Protein AF-A0A8J6R8N7-F1 (afdb_monomer)

Foldseek 3Di:
DDDDDDDDDDPVVLVVLCVVCVVVVHDSVVSVVVVVVVVQVVCVVVVVRDPDDDD

Structure (mmCIF, N/CA/C/O backbone):
data_AF-A0A8J6R8N7-F1
#
_entry.id   AF-A0A8J6R8N7-F1
#
loop_
_atom_site.group_PDB
_atom_site.id
_atom_site.type_symbol
_atom_site.label_atom_id
_atom_site.label_alt_id
_atom_site.label_comp_id
_atom_site.label_asym_id
_atom_site.label_entity_id
_atom_site.label_seq_id
_atom_site.pdbx_PDB_ins_code
_atom_site.Cartn_x
_atom_site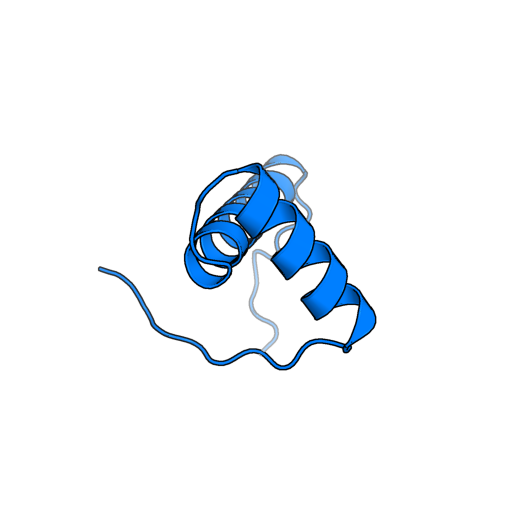.Cartn_y
_atom_site.Cartn_z
_atom_site.occupancy
_atom_site.B_iso_or_equiv
_atom_site.auth_seq_id
_atom_site.auth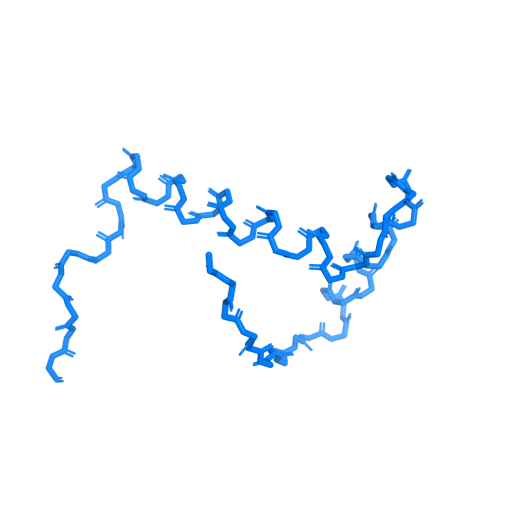_comp_id
_atom_site.auth_asym_id
_atom_site.auth_atom_id
_atom_site.pdbx_PDB_model_num
ATOM 1 N N . MET A 1 1 ? 7.803 14.215 9.533 1.00 57.91 1 MET A N 1
ATOM 2 C CA . MET A 1 1 ? 8.609 13.069 10.009 1.00 57.91 1 MET A CA 1
ATOM 3 C C . MET A 1 1 ? 8.037 11.801 9.404 1.00 57.91 1 MET A C 1
ATOM 5 O O . MET A 1 1 ? 6.848 11.569 9.570 1.00 57.91 1 MET A O 1
ATOM 9 N N . SER A 1 2 ? 8.848 11.016 8.702 1.00 78.50 2 SER A N 1
ATOM 10 C CA . SER A 1 2 ? 8.457 9.739 8.090 1.00 78.50 2 SER A CA 1
ATOM 11 C C . SER A 1 2 ? 9.072 8.577 8.875 1.00 78.50 2 SER A C 1
ATOM 13 O O . SER A 1 2 ? 10.228 8.643 9.290 1.00 78.50 2 SER A O 1
ATOM 15 N N . LYS A 1 3 ? 8.293 7.517 9.118 1.00 89.12 3 LYS A N 1
ATOM 16 C CA . LYS A 1 3 ? 8.783 6.269 9.722 1.00 89.12 3 LYS A CA 1
ATOM 17 C C . LYS A 1 3 ? 8.948 5.221 8.625 1.00 89.12 3 LYS A C 1
ATOM 19 O O . LYS A 1 3 ? 8.044 5.057 7.813 1.00 89.12 3 LYS A O 1
ATOM 24 N N . ARG A 1 4 ? 10.083 4.514 8.607 1.00 90.94 4 ARG A N 1
ATOM 25 C CA . ARG A 1 4 ? 10.310 3.388 7.691 1.00 90.94 4 ARG A CA 1
ATOM 26 C C . ARG A 1 4 ? 9.869 2.093 8.359 1.00 90.94 4 ARG A C 1
ATOM 28 O O . ARG A 1 4 ? 10.284 1.815 9.481 1.00 90.94 4 ARG A O 1
ATOM 35 N N . ILE A 1 5 ? 9.069 1.310 7.649 1.00 92.38 5 ILE A N 1
ATOM 36 C CA . ILE A 1 5 ? 8.658 -0.038 8.046 1.00 92.38 5 ILE A CA 1
ATOM 37 C C . ILE A 1 5 ? 9.042 -1.025 6.941 1.00 92.38 5 ILE A C 1
ATOM 39 O O . ILE A 1 5 ? 9.232 -0.621 5.795 1.00 92.38 5 ILE A O 1
ATOM 43 N N . GLN A 1 6 ? 9.164 -2.303 7.289 1.00 93.75 6 GLN A N 1
ATOM 44 C CA . GLN A 1 6 ? 9.304 -3.399 6.333 1.00 93.75 6 GLN A CA 1
ATOM 45 C C . GLN A 1 6 ? 8.010 -4.213 6.353 1.00 93.75 6 GLN A C 1
ATOM 47 O O . GLN A 1 6 ? 7.503 -4.523 7.430 1.00 93.75 6 GLN A O 1
ATOM 52 N N . VAL A 1 7 ? 7.474 -4.530 5.176 1.00 90.75 7 VAL A N 1
ATOM 53 C CA . VAL A 1 7 ? 6.230 -5.291 5.016 1.00 90.75 7 VAL A CA 1
ATOM 54 C C . VAL A 1 7 ? 6.512 -6.476 4.104 1.00 90.75 7 VAL A C 1
ATOM 56 O O . VAL A 1 7 ? 7.166 -6.314 3.076 1.00 90.75 7 VAL A O 1
ATOM 59 N N . THR A 1 8 ? 6.022 -7.653 4.484 1.00 95.19 8 THR A N 1
ATOM 60 C CA . THR A 1 8 ? 6.051 -8.854 3.642 1.00 95.19 8 THR A CA 1
ATOM 61 C C . THR A 1 8 ? 4.670 -9.034 3.029 1.00 95.19 8 THR A C 1
ATOM 63 O O . THR A 1 8 ? 3.680 -9.088 3.758 1.00 95.19 8 THR A O 1
ATOM 66 N N . LEU A 1 9 ? 4.606 -9.100 1.701 1.00 94.06 9 LEU A N 1
ATOM 67 C CA . LEU A 1 9 ? 3.368 -9.227 0.935 1.00 94.06 9 LEU A CA 1
ATOM 68 C C . LEU A 1 9 ? 3.36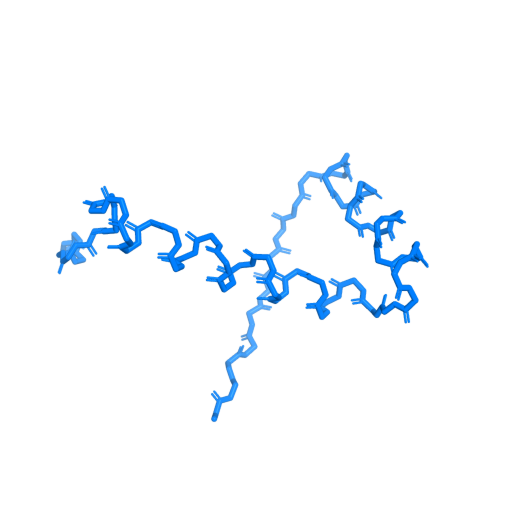3 -10.568 0.186 1.00 94.06 9 LEU A C 1
ATOM 70 O O . LEU A 1 9 ? 4.438 -11.059 -0.156 1.00 94.06 9 LEU A O 1
ATOM 74 N N . PRO A 1 10 ? 2.187 -11.161 -0.082 1.00 97.31 10 PRO A N 1
ATOM 75 C CA . PRO A 1 10 ? 2.079 -12.254 -1.044 1.00 97.31 10 PRO A CA 1
ATOM 76 C C . PRO A 1 10 ? 2.554 -11.798 -2.426 1.00 97.31 10 PRO A C 1
ATOM 78 O O . PRO A 1 10 ? 2.237 -10.674 -2.817 1.00 97.31 10 PRO A O 1
ATOM 81 N N . ASP A 1 11 ? 3.221 -12.678 -3.178 1.00 96.25 11 ASP A N 1
ATOM 82 C CA . ASP A 1 11 ? 3.802 -12.352 -4.492 1.00 96.25 11 ASP A CA 1
ATOM 83 C C . ASP A 1 11 ? 2.783 -11.681 -5.418 1.00 96.25 11 ASP A C 1
ATOM 85 O O . ASP A 1 11 ? 3.006 -10.565 -5.864 1.00 96.25 11 ASP A O 1
ATOM 89 N N . ARG A 1 12 ? 1.585 -12.270 -5.547 1.00 97.12 12 ARG A N 1
ATOM 90 C CA . ARG A 1 12 ? 0.500 -11.721 -6.383 1.00 97.12 12 ARG A CA 1
ATOM 91 C C . ARG A 1 12 ? 0.172 -10.258 -6.079 1.00 97.12 12 ARG A C 1
ATOM 93 O O . ARG A 1 12 ? -0.087 -9.486 -6.988 1.00 97.12 12 ARG A O 1
ATOM 100 N N . LEU A 1 13 ? 0.163 -9.884 -4.800 1.00 96.06 13 LEU A N 1
ATOM 101 C CA . LEU A 1 13 ? -0.129 -8.508 -4.406 1.00 96.06 13 LEU A CA 1
ATOM 102 C C . LEU A 1 13 ? 1.055 -7.583 -4.701 1.00 96.06 13 LEU A C 1
ATOM 104 O O . LEU A 1 13 ? 0.849 -6.417 -5.023 1.00 96.06 13 LEU A O 1
ATOM 108 N N . ALA A 1 14 ? 2.285 -8.082 -4.568 1.00 96.00 14 ALA A N 1
ATOM 109 C CA . ALA A 1 14 ? 3.472 -7.331 -4.947 1.00 96.00 14 ALA A CA 1
ATOM 110 C C . ALA A 1 14 ? 3.501 -7.073 -6.463 1.00 96.00 14 ALA A C 1
ATOM 112 O O . ALA A 1 14 ? 3.725 -5.929 -6.849 1.00 96.00 14 ALA A O 1
ATOM 113 N N . ASP A 1 15 ? 3.184 -8.077 -7.287 1.00 97.62 15 ASP A N 1
ATOM 114 C CA . ASP A 1 15 ? 3.072 -7.952 -8.748 1.00 97.62 15 ASP A CA 1
ATOM 115 C C . ASP A 1 15 ? 2.010 -6.912 -9.153 1.00 97.62 15 ASP A C 1
ATOM 117 O O . ASP A 1 15 ? 2.288 -6.008 -9.942 1.00 97.62 15 ASP A O 1
ATOM 121 N N . ASP A 1 16 ? 0.808 -6.979 -8.563 1.00 97.81 16 ASP A N 1
ATOM 122 C CA . ASP A 1 16 ? -0.273 -6.020 -8.842 1.00 97.81 16 ASP A CA 1
ATOM 123 C C . ASP A 1 16 ? 0.134 -4.575 -8.482 1.00 97.81 16 ASP A C 1
ATOM 125 O O . ASP A 1 16 ? -0.179 -3.618 -9.199 1.00 97.81 16 ASP A O 1
ATOM 129 N N . LEU A 1 17 ? 0.843 -4.400 -7.359 1.00 96.88 17 LEU A N 1
ATOM 130 C CA . LEU A 1 17 ? 1.349 -3.096 -6.927 1.00 96.88 17 LEU A CA 1
ATOM 131 C C . LEU A 1 17 ? 2.486 -2.593 -7.817 1.00 96.88 17 LEU A C 1
ATOM 133 O O . LEU A 1 17 ? 2.556 -1.389 -8.060 1.00 96.88 17 LEU A O 1
ATOM 137 N N . GLU A 1 18 ? 3.364 -3.478 -8.285 1.00 96.94 18 GLU A N 1
ATOM 138 C CA . GLU A 1 18 ? 4.445 -3.137 -9.209 1.00 96.94 18 GLU A CA 1
ATOM 139 C C . GLU A 1 18 ? 3.865 -2.638 -10.534 1.00 96.94 18 GLU A C 1
ATOM 141 O O . GLU A 1 18 ? 4.111 -1.493 -10.912 1.00 96.94 18 GLU A O 1
ATOM 146 N N . GLN A 1 19 ? 2.955 -3.408 -11.137 1.00 98.00 19 GLN A N 1
ATOM 147 C CA . GLN A 1 19 ? 2.281 -3.031 -12.379 1.00 98.00 19 GLN A CA 1
ATOM 148 C C . GLN A 1 19 ? 1.553 -1.682 -12.263 1.00 98.00 19 GLN A C 1
ATOM 150 O O . GLN A 1 19 ? 1.583 -0.862 -13.187 1.00 98.00 19 GLN A O 1
ATOM 155 N N . TRP A 1 20 ? 0.886 -1.424 -11.135 1.00 98.00 20 TRP A N 1
ATOM 156 C CA . TRP A 1 20 ? 0.225 -0.139 -10.919 1.00 98.00 20 TRP A CA 1
ATOM 157 C C . TRP A 1 20 ? 1.234 1.001 -10.724 1.00 98.00 20 TRP A C 1
ATOM 159 O O . TRP A 1 20 ? 1.030 2.111 -11.221 1.00 98.00 20 TRP A O 1
ATOM 169 N N . ALA A 1 21 ? 2.339 0.754 -10.025 1.00 97.44 21 ALA A N 1
ATOM 170 C CA . ALA A 1 21 ? 3.379 1.754 -9.830 1.00 97.44 21 ALA A CA 1
ATOM 171 C C . ALA A 1 21 ? 4.031 2.154 -11.164 1.00 97.44 21 ALA A C 1
ATOM 173 O O . ALA A 1 21 ? 4.188 3.352 -11.418 1.00 97.44 21 ALA A O 1
ATOM 174 N N . ASP A 1 22 ? 4.302 1.176 -12.034 1.00 97.56 2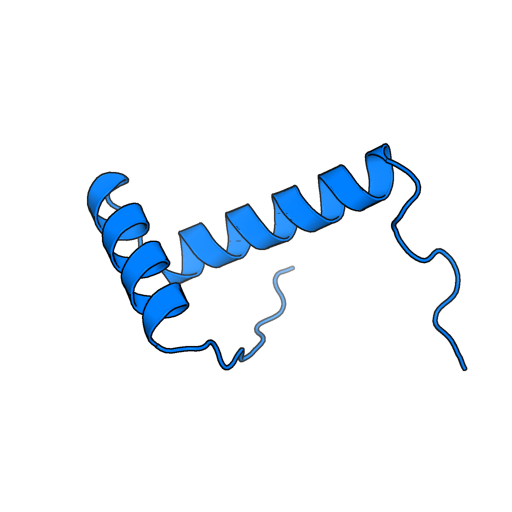2 ASP A N 1
ATOM 175 C CA . ASP A 1 22 ? 4.793 1.389 -13.398 1.00 97.56 22 ASP A CA 1
ATOM 176 C C . ASP A 1 22 ? 3.814 2.212 -14.239 1.00 97.56 22 ASP A C 1
ATOM 178 O O . ASP A 1 22 ? 4.216 3.177 -14.890 1.00 97.56 22 ASP A O 1
ATOM 182 N N . TYR A 1 23 ? 2.518 1.886 -14.183 1.00 97.62 23 TYR A N 1
ATOM 183 C CA . TYR A 1 23 ? 1.482 2.642 -14.892 1.00 97.62 23 TYR A CA 1
ATOM 184 C C . TYR A 1 23 ? 1.442 4.122 -14.477 1.00 97.62 23 TYR A C 1
ATOM 186 O O . TYR A 1 23 ? 1.249 5.003 -15.313 1.00 97.62 23 TYR A O 1
ATOM 194 N N . ASP A 1 24 ? 1.628 4.405 -13.189 1.00 94.25 24 ASP A N 1
ATOM 195 C CA . ASP A 1 24 ? 1.600 5.764 -12.641 1.00 94.25 24 ASP A CA 1
ATOM 196 C C . ASP A 1 24 ? 2.967 6.478 -12.753 1.00 94.25 24 ASP A C 1
ATOM 198 O O . ASP A 1 24 ? 3.082 7.669 -12.466 1.00 94.25 24 ASP A O 1
ATOM 202 N N . GLY A 1 25 ? 4.015 5.770 -13.193 1.00 96.31 25 GLY A N 1
ATOM 203 C CA . GLY A 1 25 ? 5.366 6.312 -13.340 1.00 96.31 25 GLY A CA 1
ATOM 204 C C . GLY A 1 25 ? 6.044 6.638 -12.005 1.00 96.31 25 GLY A C 1
ATOM 205 O O . GLY A 1 25 ? 6.837 7.580 -11.926 1.00 96.31 25 GLY A O 1
ATOM 206 N N . ARG A 1 26 ? 5.732 5.891 -10.937 1.00 94.81 26 ARG A N 1
ATOM 207 C CA . ARG A 1 26 ? 6.287 6.100 -9.587 1.00 94.81 26 ARG A CA 1
ATOM 208 C C . ARG A 1 26 ? 6.888 4.827 -9.008 1.00 94.81 26 ARG A C 1
ATOM 210 O O . ARG A 1 26 ? 6.539 3.723 -9.389 1.00 94.81 26 ARG A O 1
ATOM 217 N N . ALA A 1 27 ? 7.760 4.983 -8.014 1.00 96.25 27 ALA A N 1
ATOM 218 C CA . ALA A 1 27 ? 8.288 3.843 -7.271 1.00 96.25 27 ALA A CA 1
ATOM 219 C C . ALA A 1 27 ? 7.174 3.120 -6.492 1.00 96.25 27 ALA A C 1
ATOM 221 O O . ALA A 1 27 ? 6.362 3.770 -5.823 1.00 96.25 27 ALA A O 1
ATOM 222 N N . ILE A 1 28 ? 7.210 1.784 -6.481 1.00 95.62 28 ILE A N 1
ATOM 223 C CA . ILE A 1 28 ? 6.266 0.930 -5.738 1.00 95.62 28 ILE A CA 1
ATOM 224 C C . ILE A 1 28 ? 6.149 1.323 -4.258 1.00 95.62 28 ILE A C 1
ATOM 226 O O . ILE A 1 28 ? 5.054 1.361 -3.703 1.00 95.62 28 ILE A O 1
ATOM 230 N N . ALA A 1 29 ? 7.258 1.724 -3.627 1.00 93.88 29 ALA A N 1
ATOM 231 C CA . ALA A 1 29 ? 7.273 2.175 -2.236 1.00 93.88 29 ALA A CA 1
ATOM 232 C C . ALA A 1 29 ? 6.420 3.438 -2.006 1.00 93.88 29 ALA A C 1
ATOM 234 O O . ALA A 1 29 ? 5.761 3.558 -0.973 1.00 93.88 29 ALA A O 1
ATOM 235 N N . ASN A 1 30 ? 6.403 4.365 -2.970 1.00 94.62 30 ASN A N 1
ATOM 236 C CA . ASN A 1 30 ? 5.604 5.587 -2.885 1.00 94.62 30 ASN A CA 1
ATOM 237 C C . ASN A 1 30 ? 4.118 5.283 -3.084 1.00 94.62 30 ASN A C 1
ATOM 239 O O . ASN A 1 30 ? 3.290 5.807 -2.340 1.00 94.62 30 ASN A O 1
ATOM 243 N N . LEU A 1 31 ? 3.789 4.407 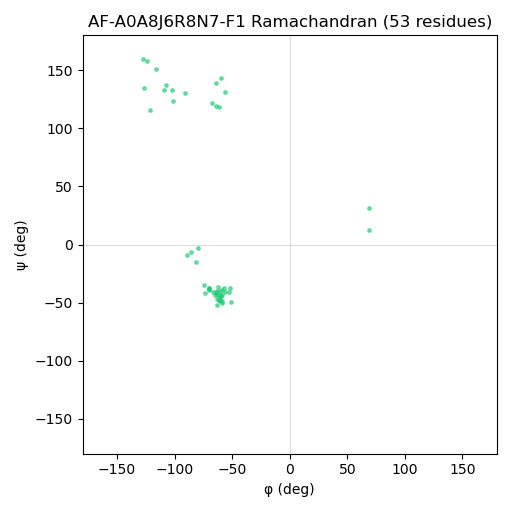-4.043 1.00 96.00 31 LEU A N 1
ATOM 244 C CA . LEU A 1 31 ? 2.421 3.922 -4.227 1.00 96.00 31 LEU A CA 1
ATOM 245 C C . LEU A 1 31 ? 1.923 3.234 -2.950 1.00 96.00 31 LEU A C 1
ATOM 247 O O . LEU A 1 31 ? 0.868 3.591 -2.436 1.00 96.00 31 LEU A O 1
ATOM 251 N N . ALA A 1 32 ? 2.703 2.307 -2.392 1.00 95.12 32 ALA A N 1
ATOM 252 C CA . ALA A 1 32 ? 2.344 1.601 -1.168 1.00 95.12 32 ALA A CA 1
ATOM 253 C C . ALA A 1 32 ? 2.125 2.566 0.009 1.00 95.12 32 ALA A C 1
ATOM 255 O O . ALA A 1 32 ? 1.141 2.437 0.735 1.00 95.12 32 ALA A O 1
ATOM 256 N N . ALA A 1 33 ? 2.993 3.569 0.178 1.00 94.25 33 ALA A N 1
ATOM 257 C CA . ALA A 1 33 ? 2.829 4.585 1.216 1.00 94.25 33 ALA A CA 1
ATOM 258 C C . ALA A 1 33 ? 1.522 5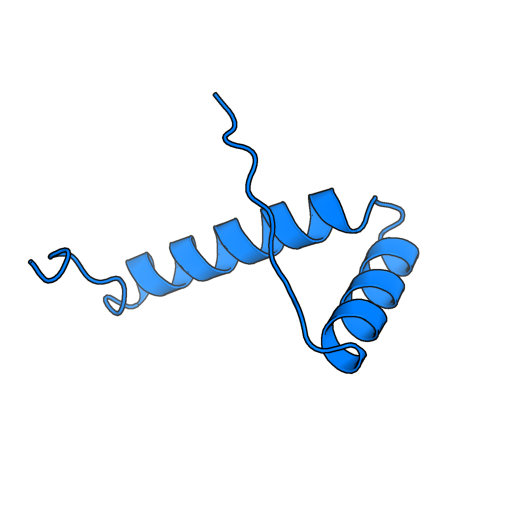.381 1.052 1.00 94.25 33 ALA A C 1
ATOM 260 O O . ALA A 1 33 ? 0.805 5.589 2.033 1.00 94.25 33 ALA A O 1
ATOM 261 N N . PHE A 1 34 ? 1.190 5.782 -0.178 1.00 94.81 34 PHE A N 1
ATOM 262 C CA . PHE A 1 34 ? -0.060 6.475 -0.488 1.00 94.81 34 PHE A CA 1
ATOM 263 C C . PHE A 1 34 ? -1.290 5.602 -0.199 1.00 94.81 34 PHE A C 1
ATOM 265 O O . PHE A 1 34 ? -2.219 6.044 0.478 1.00 94.81 34 PHE A O 1
ATOM 272 N N . LEU A 1 35 ? -1.273 4.343 -0.645 1.00 95.62 35 LEU A N 1
ATOM 273 C CA . LEU A 1 35 ? -2.374 3.401 -0.431 1.00 95.62 35 LEU A CA 1
ATOM 274 C C . LEU A 1 35 ? -2.598 3.107 1.057 1.00 95.62 35 LEU A C 1
ATOM 276 O O . LEU A 1 35 ? -3.742 3.062 1.508 1.00 95.62 35 LEU A O 1
ATOM 280 N N . LEU A 1 36 ? -1.523 2.966 1.838 1.00 94.88 36 LEU A N 1
ATOM 281 C CA . LEU A 1 36 ? -1.611 2.799 3.289 1.00 94.88 36 LEU A CA 1
ATOM 282 C C . LEU A 1 36 ? -2.212 4.036 3.970 1.00 94.88 36 LEU A C 1
ATOM 284 O O . LEU A 1 36 ? -3.044 3.890 4.867 1.00 94.88 36 LEU A O 1
ATOM 288 N N . GLU A 1 37 ? -1.837 5.248 3.546 1.00 94.62 37 GLU A N 1
ATOM 289 C CA . GLU A 1 37 ? -2.450 6.473 4.072 1.00 94.62 37 GLU A CA 1
ATOM 290 C C . GLU A 1 37 ? -3.952 6.511 3.768 1.00 94.62 37 GLU A C 1
ATOM 292 O O . GLU A 1 37 ? -4.757 6.768 4.668 1.00 94.62 37 GLU A O 1
ATOM 297 N N . GLN A 1 38 ? -4.337 6.221 2.522 1.00 96.25 38 GLN A N 1
ATOM 298 C CA . GLN A 1 38 ? -5.734 6.220 2.102 1.00 96.25 38 GLN A CA 1
ATOM 299 C C . GLN A 1 38 ? -6.550 5.174 2.874 1.00 96.25 38 GLN A C 1
ATOM 301 O O . GLN A 1 38 ? -7.630 5.491 3.368 1.00 96.25 38 GLN A O 1
ATOM 306 N N . ALA A 1 39 ? -6.021 3.962 3.055 1.00 94.75 39 ALA A N 1
ATOM 307 C CA . ALA A 1 39 ? -6.682 2.910 3.823 1.00 94.75 39 ALA A CA 1
ATOM 308 C C . ALA A 1 39 ? -6.932 3.331 5.282 1.00 94.75 39 ALA A C 1
ATOM 310 O O . ALA A 1 39 ? -8.037 3.165 5.799 1.00 94.75 39 ALA A O 1
ATOM 311 N N . VAL A 1 40 ? -5.937 3.941 5.938 1.00 94.25 40 VAL A N 1
ATOM 312 C CA . VAL A 1 40 ? -6.087 4.451 7.312 1.00 94.25 40 VAL A CA 1
ATOM 313 C C . VAL A 1 40 ? -7.071 5.619 7.374 1.00 94.25 40 VAL A C 1
ATOM 315 O O . VAL A 1 40 ? -7.861 5.706 8.315 1.00 94.25 40 VAL A O 1
ATOM 318 N N . ARG A 1 41 ? -7.034 6.529 6.395 1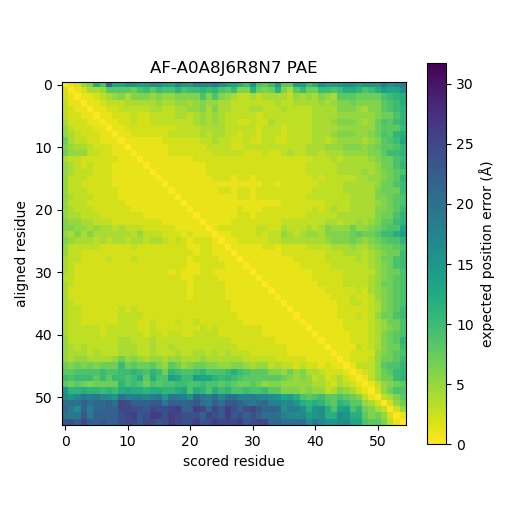.00 94.50 41 ARG A N 1
ATOM 319 C CA . ARG A 1 41 ? -7.968 7.658 6.304 1.00 94.50 41 ARG A CA 1
ATOM 320 C C . ARG A 1 41 ? -9.408 7.166 6.183 1.00 94.50 41 ARG A C 1
ATOM 322 O O . ARG A 1 41 ? -10.245 7.622 6.956 1.00 94.50 41 ARG A O 1
ATOM 329 N N . ASN A 1 42 ? -9.660 6.217 5.285 1.00 95.19 42 ASN A N 1
ATOM 330 C CA . ASN A 1 42 ? -10.979 5.625 5.085 1.00 95.19 42 ASN A CA 1
ATOM 331 C C . ASN A 1 42 ? -11.456 4.923 6.360 1.00 95.19 42 ASN A C 1
ATOM 333 O O . ASN A 1 42 ? -12.530 5.236 6.855 1.00 95.19 42 ASN A O 1
ATOM 337 N N . ALA A 1 43 ? -10.612 4.100 6.993 1.00 92.88 43 ALA A N 1
ATOM 338 C CA . ALA A 1 43 ? -10.969 3.440 8.251 1.00 92.88 43 ALA A CA 1
ATOM 339 C C . ALA A 1 43 ? -11.363 4.434 9.363 1.00 92.88 43 ALA A C 1
ATOM 341 O O . ALA A 1 43 ? -12.273 4.174 10.151 1.00 92.88 43 ALA A O 1
ATOM 342 N N . LYS A 1 44 ? -10.694 5.595 9.434 1.00 92.19 44 LYS A N 1
ATOM 343 C CA . LYS A 1 44 ? -11.039 6.662 10.389 1.00 92.19 44 LYS A CA 1
ATOM 344 C C . LYS A 1 44 ? -12.360 7.348 10.050 1.00 92.19 44 LYS A C 1
ATOM 346 O O . LYS A 1 44 ? -13.087 7.711 10.967 1.00 92.19 44 LYS A O 1
ATOM 351 N N . GLN A 1 45 ? -12.649 7.543 8.766 1.00 92.38 45 GLN A N 1
ATOM 352 C CA . GLN A 1 45 ? -13.908 8.131 8.302 1.00 92.38 45 GLN A CA 1
ATOM 353 C C . GLN A 1 45 ? -15.090 7.180 8.518 1.00 92.38 45 GLN A C 1
ATOM 355 O O . GLN A 1 45 ? -16.142 7.616 8.972 1.00 92.38 45 GLN A O 1
ATOM 360 N N . ASP A 1 46 ? -14.880 5.886 8.283 1.00 91.50 46 ASP A N 1
ATOM 361 C CA . ASP A 1 46 ? -15.894 4.837 8.418 1.00 91.50 46 ASP A CA 1
ATOM 362 C C . ASP A 1 46 ? -16.115 4.396 9.878 1.00 91.50 46 ASP A C 1
ATOM 364 O O . ASP A 1 46 ? -16.948 3.535 10.153 1.00 91.50 46 ASP A O 1
ATOM 368 N N . GLY A 1 47 ? -15.348 4.943 10.830 1.00 85.44 47 GLY A N 1
ATOM 369 C CA . GLY A 1 47 ? -15.418 4.569 12.246 1.00 85.44 47 GLY A CA 1
ATOM 370 C C . GLY A 1 47 ? -14.917 3.152 12.555 1.00 85.44 47 GLY A C 1
ATOM 371 O O . GLY A 1 47 ? -15.133 2.655 13.656 1.00 85.44 47 GLY A O 1
ATOM 372 N N . THR A 1 48 ? -14.242 2.493 11.609 1.00 86.44 48 THR A N 1
ATOM 373 C CA . THR A 1 48 ? -13.662 1.146 11.775 1.00 86.44 48 THR A CA 1
ATOM 374 C C . THR A 1 48 ? -12.236 1.177 12.322 1.00 86.44 48 THR A C 1
ATOM 376 O O . THR A 1 48 ? -11.681 0.138 12.682 1.00 86.44 48 THR A O 1
ATOM 379 N N . PHE A 1 49 ? -11.626 2.363 12.403 1.00 86.25 49 PHE A N 1
ATOM 380 C CA . PHE A 1 49 ? -10.305 2.528 12.988 1.00 86.25 49 PHE A 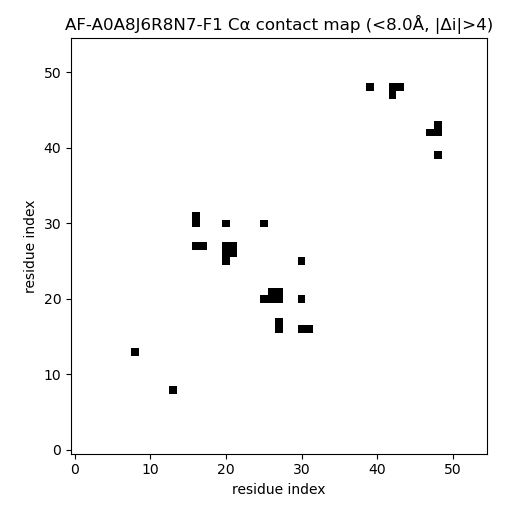CA 1
ATOM 381 C C . PHE A 1 49 ? -10.354 2.259 14.502 1.00 86.25 49 PHE A C 1
ATOM 383 O O . PHE A 1 49 ? -11.085 2.956 15.210 1.00 86.25 49 PHE A O 1
ATOM 390 N N . PRO A 1 50 ? -9.577 1.293 15.026 1.00 80.81 50 PRO A N 1
ATOM 391 C CA . PRO A 1 50 ? -9.590 0.990 16.450 1.00 80.81 50 PRO A CA 1
ATOM 392 C C . PRO A 1 50 ? -9.075 2.197 17.243 1.00 80.81 50 PRO A C 1
ATOM 394 O O . PRO A 1 50 ? -7.940 2.639 17.067 1.00 80.81 50 PRO A O 1
ATOM 397 N N . THR A 1 51 ? -9.924 2.744 18.112 1.00 72.12 51 THR A N 1
ATOM 398 C CA . THR A 1 51 ? -9.590 3.875 18.995 1.00 72.12 51 THR A CA 1
ATOM 399 C C . THR A 1 51 ? -8.844 3.443 20.253 1.00 72.12 51 THR A C 1
ATOM 401 O O . THR A 1 51 ? -8.226 4.272 20.914 1.00 72.12 51 THR A O 1
ATOM 404 N N . GLU A 1 52 ? -8.857 2.148 20.561 1.00 67.44 52 GLU A N 1
ATOM 405 C CA . GLU A 1 52 ? -8.155 1.554 21.692 1.00 67.44 52 GLU A CA 1
ATOM 406 C C . GLU A 1 52 ? -7.187 0.496 21.161 1.00 67.44 52 GLU A C 1
ATOM 408 O O . GLU A 1 52 ? -7.589 -0.503 20.558 1.00 67.44 52 GLU A O 1
ATOM 413 N N . ALA A 1 53 ? -5.887 0.729 21.352 1.00 58.34 53 ALA A N 1
ATOM 414 C CA . ALA A 1 53 ? -4.902 -0.329 21.191 1.00 58.34 53 ALA A CA 1
ATOM 415 C C . ALA A 1 53 ? -5.240 -1.413 22.222 1.00 58.34 53 ALA A C 1
ATOM 417 O O . ALA A 1 53 ? -5.264 -1.124 23.419 1.00 58.34 53 ALA A O 1
ATOM 418 N N . LYS A 1 54 ? -5.553 -2.634 21.769 1.00 56.41 54 LYS A N 1
ATOM 419 C CA . LYS A 1 54 ? -5.734 -3.755 22.699 1.00 56.41 54 LYS A CA 1
ATOM 420 C C . LYS A 1 54 ? -4.449 -3.909 23.534 1.00 56.41 54 LYS A C 1
ATOM 422 O O . LYS A 1 54 ? -3.375 -3.861 22.928 1.00 56.41 54 LYS A O 1
ATOM 427 N N . PRO A 1 55 ? -4.573 -4.024 24.870 1.00 57.59 55 PRO A N 1
ATOM 428 C CA . PRO A 1 55 ? -3.439 -4.115 25.788 1.00 57.59 55 PRO A CA 1
ATOM 429 C C . PRO A 1 55 ? -2.566 -5.345 25.527 1.00 57.59 55 PRO A C 1
ATOM 431 O O . PRO A 1 55 ? -3.095 -6.349 24.993 1.00 57.59 55 PRO A O 1
#

Radius of gyration: 13.66 Å; Cα contacts (8 Å, |Δi|>4): 16; chains: 1; bounding box: 26×25×41 Å

Mean predicted aligned error: 4.94 Å

Secondary structure (DSSP, 8-state):
----------HHHHHHHHHHHHHHTS-HHHHHHHHHHHHHHHHHHTT-S-SS---

pLDDT: mean 90.35, std 10.96, range [56.41, 98.0]

Solvent-accessible surface area (backbone atoms only — not comparable to full-atom values): 3546 Å² total; per-residue (Å²): 139,87,85,92,81,89,84,91,71,60,66,71,60,49,52,56,45,42,58,51,14,59,74,71,73,46,58,45,70,60,49,52,53,51,52,53,49,51,52,52,52,49,30,55,74,72,67,70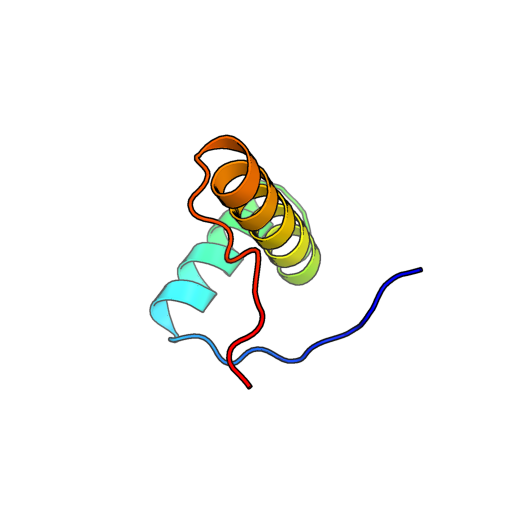,47,78,89,64,80,79,130

Sequence (55 aa):
MSKRIQVTLPDRLADDLEQWADYDGRAIANLAAFLLEQAVRNAKQDGTFPTEAKP